Protein AF-A0A1J3G2B6-F1 (afdb_monomer_lite)

Organism: Noccaea caerulescens (NCBI:txid107243)

Secondary structure (DSSP, 8-state):
-EEE-S---TTS--S-EE---BTTB---EEEEEEEEEE---TTS-SS-TTEEEEEEETTEEEEEEE----S---SSS-EEEEEEEETTSHHHHT--TT-EEEEEE---SS---EEEEEE-

Structure (mmCIF, N/CA/C/O backbone):
data_AF-A0A1J3G2B6-F1
#
_entry.id   AF-A0A1J3G2B6-F1
#
loop_
_atom_site.group_PDB
_atom_site.id
_atom_site.type_symbol
_atom_site.label_atom_id
_atom_site.label_alt_id
_atom_site.label_comp_id
_atom_site.label_asym_id
_atom_site.label_entity_id
_atom_site.label_seq_id
_atom_site.pdbx_PDB_ins_code
_atom_site.Cartn_x
_atom_site.Cartn_y
_atom_site.Cartn_z
_atom_site.occupancy
_atom_site.B_iso_or_equiv
_atom_site.auth_seq_id
_atom_site.auth_comp_id
_atom_site.auth_asym_id
_atom_site.auth_atom_id
_atom_site.pdbx_PDB_model_num
ATOM 1 N N . LEU A 1 1 ? 11.143 -7.588 0.332 1.00 73.06 1 LEU A N 1
ATOM 2 C CA . LEU A 1 1 ? 11.566 -8.783 -0.441 1.00 73.06 1 LEU A CA 1
ATOM 3 C C . LEU A 1 1 ? 11.363 -8.461 -1.909 1.00 73.06 1 LEU A C 1
ATOM 5 O O . LEU A 1 1 ? 10.306 -7.922 -2.205 1.00 73.06 1 LEU A O 1
ATOM 9 N N . SER A 1 2 ? 12.325 -8.771 -2.781 1.00 71.69 2 SER A N 1
ATOM 10 C CA . SER A 1 2 ? 12.136 -8.675 -4.234 1.00 71.69 2 SER A CA 1
ATOM 11 C C . SER A 1 2 ? 12.189 -10.059 -4.875 1.00 71.69 2 SER A C 1
ATOM 13 O O . SER A 1 2 ? 13.026 -10.880 -4.491 1.00 71.69 2 SER A O 1
ATOM 15 N N . LEU A 1 3 ? 11.276 -10.315 -5.809 1.00 82.06 3 LEU A N 1
ATOM 16 C CA . LEU A 1 3 ? 11.136 -11.563 -6.547 1.00 82.06 3 LEU A CA 1
ATOM 17 C C . LEU A 1 3 ? 10.960 -11.254 -8.044 1.00 82.06 3 LEU A C 1
ATOM 19 O O . LEU A 1 3 ? 10.232 -10.320 -8.386 1.00 82.06 3 LEU A O 1
ATOM 23 N N . PRO A 1 4 ? 11.557 -12.046 -8.954 1.00 81.06 4 PRO A N 1
ATOM 24 C CA . PRO A 1 4 ? 11.207 -11.984 -10.368 1.00 81.06 4 PRO A CA 1
ATOM 25 C C . PRO A 1 4 ? 9.716 -12.280 -10.536 1.00 81.06 4 PRO A C 1
ATOM 27 O O . PRO A 1 4 ? 9.228 -13.306 -10.057 1.00 81.06 4 PRO A O 1
ATOM 30 N N . GLY A 1 5 ? 8.984 -11.390 -11.197 1.00 80.69 5 GLY A N 1
ATOM 31 C CA . GLY A 1 5 ? 7.547 -11.553 -11.339 1.00 80.69 5 GLY A CA 1
ATOM 32 C C . GLY A 1 5 ? 6.884 -10.296 -11.862 1.00 80.69 5 GLY A C 1
ATOM 33 O O . GLY A 1 5 ? 7.165 -9.191 -11.412 1.00 80.69 5 GLY A O 1
ATOM 34 N N . ASN A 1 6 ? 5.965 -10.488 -12.801 1.00 83.88 6 ASN A N 1
ATOM 35 C CA . ASN A 1 6 ? 5.231 -9.412 -13.451 1.00 83.88 6 ASN A CA 1
ATOM 36 C C . ASN A 1 6 ? 3.770 -9.340 -13.004 1.00 83.88 6 ASN A C 1
ATOM 38 O O . ASN A 1 6 ? 2.969 -8.731 -13.700 1.00 83.88 6 ASN A O 1
ATOM 42 N N . ARG A 1 7 ? 3.392 -10.012 -11.909 1.00 84.94 7 ARG A N 1
ATOM 43 C CA . ARG A 1 7 ? 2.010 -10.086 -11.417 1.00 84.94 7 ARG A CA 1
ATOM 44 C C . ARG A 1 7 ? 1.955 -9.992 -9.905 1.00 84.94 7 ARG A C 1
ATOM 46 O O . ARG A 1 7 ? 2.797 -10.554 -9.208 1.00 84.94 7 ARG A O 1
ATOM 53 N N . ILE A 1 8 ? 0.921 -9.317 -9.425 1.00 86.88 8 ILE A N 1
ATOM 54 C CA . ILE A 1 8 ? 0.544 -9.315 -8.017 1.00 86.88 8 ILE A CA 1
ATOM 55 C C . ILE A 1 8 ? -0.373 -10.515 -7.780 1.00 86.88 8 ILE A C 1
ATOM 57 O O . ILE A 1 8 ? -1.276 -10.738 -8.592 1.00 86.88 8 ILE A O 1
ATOM 61 N N . PRO A 1 9 ? -0.156 -11.306 -6.717 1.00 85.81 9 PRO A N 1
ATOM 62 C CA . PRO A 1 9 ? -1.035 -12.427 -6.426 1.00 85.81 9 PRO A CA 1
ATOM 63 C C . PRO A 1 9 ? -2.491 -11.980 -6.237 1.00 85.81 9 PRO A C 1
ATOM 65 O O . PRO A 1 9 ? -2.743 -10.961 -5.604 1.00 85.81 9 PRO A O 1
ATOM 68 N N . GLU A 1 10 ? -3.451 -12.767 -6.727 1.00 87.06 10 GLU A N 1
ATOM 69 C CA . GLU A 1 10 ? -4.886 -12.409 -6.726 1.00 87.06 10 GLU A CA 1
ATOM 70 C C . GLU A 1 10 ? -5.493 -12.227 -5.325 1.00 87.06 10 GLU A C 1
ATOM 72 O O . GLU A 1 10 ? -6.556 -11.637 -5.176 1.00 87.06 10 GLU A O 1
ATOM 77 N N . TRP A 1 11 ? -4.816 -12.719 -4.285 1.00 86.50 11 TRP A N 1
ATOM 78 C CA . TRP A 1 11 ? -5.219 -12.542 -2.890 1.00 86.50 11 TRP A CA 1
ATOM 79 C C . TRP A 1 11 ? -4.829 -11.175 -2.300 1.00 86.50 11 TRP A C 1
ATOM 81 O O . TRP A 1 11 ? -5.157 -10.905 -1.145 1.00 86.50 11 TRP A O 1
ATOM 91 N N . PHE A 1 12 ? -4.152 -10.316 -3.070 1.00 89.19 12 PHE A N 1
ATOM 92 C CA . PHE A 1 12 ? -3.985 -8.896 -2.758 1.00 89.19 12 PHE A CA 1
ATOM 93 C C . PHE A 1 12 ? -5.104 -8.066 -3.386 1.00 89.19 12 PHE A C 1
ATOM 95 O O . PHE A 1 12 ? -5.539 -8.312 -4.512 1.00 89.19 12 PHE A O 1
ATOM 102 N N . SER A 1 13 ? -5.530 -7.033 -2.667 1.00 88.69 13 SER A N 1
ATOM 103 C CA . SER A 1 13 ? -6.511 -6.076 -3.164 1.00 88.69 13 SER A CA 1
ATOM 104 C C . SER A 1 13 ? -5.844 -5.104 -4.131 1.00 88.69 13 SER A C 1
ATOM 106 O O . SER A 1 13 ? -5.137 -4.197 -3.714 1.00 88.69 13 SER A O 1
ATOM 108 N N . GLN A 1 14 ? -6.097 -5.249 -5.429 1.00 84.56 14 GLN A N 1
ATOM 109 C CA . GLN A 1 14 ? -5.531 -4.359 -6.445 1.00 84.56 14 GLN A CA 1
ATOM 110 C C . GLN A 1 14 ? -6.259 -3.003 -6.457 1.00 84.56 14 GLN A C 1
ATOM 112 O O . GLN A 1 14 ? -7.222 -2.813 -7.195 1.00 84.56 14 GLN A O 1
ATOM 117 N N . GLY A 1 15 ? -5.832 -2.059 -5.612 1.00 86.69 15 GLY A N 1
ATOM 118 C CA . GLY A 1 15 ? -6.434 -0.723 -5.534 1.00 86.69 15 GLY A CA 1
ATOM 119 C C . GLY A 1 15 ? -6.353 -0.074 -4.152 1.00 86.69 15 GLY A C 1
ATOM 120 O O . GLY A 1 15 ? -5.738 -0.627 -3.241 1.00 86.69 15 GLY A O 1
ATOM 121 N N . PRO A 1 16 ? -6.977 1.104 -3.978 1.00 90.44 16 PRO A N 1
ATOM 122 C CA . PRO A 1 16 ? -7.159 1.705 -2.666 1.00 90.44 16 PRO A CA 1
ATOM 123 C C . PRO A 1 16 ? -7.975 0.782 -1.755 1.00 90.44 16 PRO A C 1
ATOM 125 O O . PRO A 1 16 ? -9.023 0.271 -2.148 1.00 90.44 16 PRO A O 1
ATOM 128 N N . VAL A 1 17 ? -7.511 0.589 -0.522 1.00 92.69 17 VAL A N 1
ATOM 129 C CA . VAL A 1 17 ? -8.171 -0.263 0.473 1.00 92.69 17 VAL A CA 1
ATOM 130 C C . VAL A 1 17 ? -8.587 0.582 1.663 1.00 92.69 17 VAL A C 1
ATOM 132 O O . VAL A 1 17 ? -7.746 1.169 2.340 1.00 92.69 17 VAL A O 1
ATOM 135 N N . THR A 1 18 ? -9.883 0.623 1.957 1.00 93.69 18 THR A N 1
ATOM 136 C CA . THR A 1 18 ? -10.388 1.265 3.175 1.00 93.69 18 THR A CA 1
ATOM 137 C C . THR A 1 18 ? -10.300 0.299 4.346 1.00 93.69 18 THR A C 1
ATOM 139 O O . THR A 1 18 ? -10.860 -0.798 4.319 1.00 93.69 18 THR A O 1
ATOM 142 N N . TYR A 1 19 ? -9.590 0.706 5.393 1.00 92.75 19 TYR A N 1
ATOM 143 C CA . TYR A 1 19 ? -9.519 -0.049 6.630 1.00 92.75 19 TYR A CA 1
ATOM 144 C C . TYR A 1 19 ? -10.825 0.103 7.407 1.00 92.75 19 TYR A C 1
ATOM 146 O O . TYR A 1 19 ? -11.242 1.212 7.734 1.00 92.75 19 TYR A O 1
ATOM 154 N N . SER A 1 20 ? -11.443 -1.032 7.722 1.00 92.75 20 SER A N 1
ATOM 155 C CA . SER A 1 20 ? -12.566 -1.114 8.647 1.00 92.75 20 SER A CA 1
ATOM 156 C C . SER A 1 20 ? -12.100 -1.820 9.915 1.00 92.75 20 SER A C 1
ATOM 158 O O . SER A 1 20 ? -11.701 -2.989 9.877 1.00 92.75 20 SER A O 1
ATOM 160 N N . ALA A 1 21 ? -12.117 -1.100 11.032 1.00 91.12 21 ALA A N 1
ATOM 161 C CA . ALA A 1 21 ? -11.803 -1.652 12.335 1.00 91.12 21 ALA A CA 1
ATOM 162 C C . ALA A 1 21 ? -12.900 -2.636 12.743 1.00 91.12 21 ALA A C 1
ATOM 164 O O . ALA A 1 21 ? -14.091 -2.333 12.726 1.00 91.12 21 ALA A O 1
ATOM 165 N N . GLN A 1 22 ? -12.482 -3.836 13.125 1.00 90.50 22 GLN A N 1
ATOM 166 C CA . GLN A 1 22 ? -13.383 -4.911 13.511 1.00 90.50 22 GLN A CA 1
ATOM 167 C C . GLN A 1 22 ? -13.301 -5.115 15.032 1.00 90.50 22 GLN A C 1
ATOM 169 O O . GLN A 1 22 ? -12.192 -5.122 15.582 1.00 90.50 22 GLN A O 1
ATOM 174 N N . PRO A 1 23 ? -14.431 -5.318 15.736 1.00 89.81 23 PRO A N 1
ATOM 175 C CA . PRO A 1 23 ? -14.409 -5.640 17.158 1.00 89.81 23 PRO A CA 1
ATOM 176 C C . PRO A 1 23 ? -13.523 -6.863 17.422 1.00 89.81 23 PRO A C 1
ATOM 178 O O . PRO A 1 23 ? -13.620 -7.872 16.724 1.00 89.81 23 PRO A O 1
ATOM 181 N N . ASN A 1 24 ? -12.655 -6.780 18.433 1.00 89.06 24 ASN A N 1
ATOM 182 C CA . ASN A 1 24 ? -11.728 -7.852 18.825 1.00 89.06 24 ASN A CA 1
ATOM 183 C C . ASN A 1 24 ? -10.709 -8.273 17.744 1.00 89.06 24 ASN A C 1
ATOM 185 O O . ASN A 1 24 ? -10.129 -9.358 17.827 1.00 89.06 24 ASN A O 1
ATOM 189 N N . ARG A 1 25 ? -10.468 -7.438 16.726 1.00 89.06 25 ARG A N 1
ATOM 190 C CA . ARG A 1 25 ? -9.439 -7.668 15.704 1.00 89.06 25 ARG A CA 1
ATOM 191 C C . ARG A 1 25 ? -8.557 -6.439 15.565 1.00 89.06 25 ARG A C 1
ATOM 193 O O . ARG A 1 25 ? -8.849 -5.515 14.813 1.00 89.06 25 ARG A O 1
ATOM 200 N N . GLU A 1 26 ? -7.454 -6.463 16.295 1.00 89.38 26 GLU A N 1
ATOM 201 C CA . GLU A 1 26 ? -6.431 -5.430 16.199 1.00 89.38 26 GLU A CA 1
ATOM 202 C C . GLU A 1 26 ? -5.626 -5.561 14.902 1.00 89.38 26 GLU A C 1
ATOM 204 O O . GLU A 1 26 ? -5.264 -6.663 14.472 1.00 89.38 26 GLU A O 1
ATOM 209 N N . LEU A 1 27 ? -5.299 -4.420 14.298 1.00 91.12 27 LEU A N 1
ATOM 210 C CA . LEU A 1 27 ? -4.427 -4.354 13.133 1.00 91.12 27 LEU A CA 1
ATOM 211 C C . LEU A 1 27 ? -2.988 -4.706 13.532 1.00 91.12 27 LEU A C 1
ATOM 213 O O . LEU A 1 27 ? -2.291 -3.923 14.173 1.00 91.12 27 LEU A O 1
ATOM 217 N N . ARG A 1 28 ? -2.521 -5.890 13.126 1.00 91.75 28 ARG A N 1
ATOM 218 C CA . ARG A 1 28 ? -1.167 -6.376 13.463 1.00 91.75 28 ARG A CA 1
ATOM 219 C C . ARG A 1 28 ? -0.085 -5.981 12.464 1.00 91.75 28 ARG A C 1
ATOM 221 O O . ARG A 1 28 ? 1.105 -6.101 12.763 1.00 91.75 28 ARG A O 1
ATOM 228 N N . GLY A 1 29 ? -0.478 -5.536 11.281 1.00 92.81 29 GLY A N 1
ATOM 229 C CA . GLY A 1 29 ? 0.452 -5.184 10.226 1.00 92.81 29 GLY A CA 1
ATOM 230 C C . GLY A 1 29 ? -0.241 -4.925 8.902 1.00 92.81 29 GLY A C 1
ATOM 231 O O . GLY A 1 29 ? -1.428 -5.195 8.741 1.00 92.81 29 GLY A O 1
ATOM 232 N N . VAL A 1 30 ? 0.544 -4.422 7.959 1.00 92.12 30 VAL A N 1
ATOM 233 C CA . VAL A 1 30 ? 0.146 -4.164 6.577 1.00 92.12 30 VAL A CA 1
ATOM 234 C C . VAL A 1 30 ? 1.162 -4.838 5.663 1.00 92.12 30 VAL A C 1
ATOM 236 O O . VAL A 1 30 ? 2.369 -4.786 5.916 1.00 92.12 30 VAL A O 1
ATOM 239 N N . ILE A 1 31 ? 0.675 -5.486 4.610 1.00 92.25 31 ILE A N 1
ATOM 240 C CA . ILE A 1 31 ? 1.504 -6.069 3.556 1.00 92.25 31 ILE A CA 1
ATOM 241 C C . ILE A 1 31 ? 1.141 -5.350 2.267 1.00 92.25 31 ILE A C 1
ATOM 243 O O . ILE A 1 31 ? -0.037 -5.255 1.948 1.00 92.25 31 ILE A O 1
ATOM 247 N N . LEU A 1 32 ? 2.147 -4.845 1.564 1.00 90.75 32 LEU A N 1
ATOM 248 C CA . LEU A 1 32 ? 1.993 -4.172 0.279 1.00 90.75 32 LEU A CA 1
ATOM 249 C C . LEU A 1 32 ? 2.779 -4.936 -0.776 1.00 90.75 32 LEU A C 1
ATOM 251 O O . LEU A 1 32 ? 3.914 -5.353 -0.510 1.00 90.75 32 LEU A O 1
ATOM 255 N N . ALA A 1 33 ? 2.190 -5.094 -1.954 1.00 89.44 33 ALA A N 1
ATOM 256 C CA . ALA A 1 33 ? 2.806 -5.719 -3.109 1.00 89.44 33 ALA A CA 1
ATOM 257 C C . ALA A 1 33 ? 2.836 -4.732 -4.284 1.00 89.44 33 ALA A C 1
ATOM 259 O O . ALA A 1 33 ? 1.830 -4.128 -4.648 1.00 89.44 33 ALA A O 1
ATOM 260 N N . VAL A 1 34 ? 4.002 -4.560 -4.902 1.00 86.44 34 VAL A N 1
ATOM 261 C CA . VAL A 1 34 ? 4.167 -3.668 -6.059 1.00 86.44 34 VAL A CA 1
ATOM 262 C C . VAL A 1 34 ? 4.998 -4.345 -7.131 1.00 86.44 34 VAL A C 1
ATOM 264 O O . VAL A 1 34 ? 5.973 -5.021 -6.813 1.00 86.44 34 VAL A O 1
ATOM 267 N N . VAL A 1 35 ? 4.621 -4.164 -8.396 1.00 84.50 35 VAL A N 1
ATOM 268 C CA . VAL A 1 35 ? 5.426 -4.616 -9.536 1.00 84.50 35 VAL A CA 1
ATOM 269 C C . VAL A 1 35 ? 6.054 -3.402 -10.204 1.00 84.50 35 VAL A C 1
ATOM 271 O O . VAL A 1 35 ? 5.338 -2.521 -10.688 1.00 84.50 35 VAL A O 1
ATOM 274 N N . VAL A 1 36 ? 7.384 -3.361 -10.228 1.00 78.19 36 VAL A N 1
ATOM 275 C CA . VAL A 1 36 ? 8.165 -2.269 -10.824 1.00 78.19 36 VAL A CA 1
ATOM 276 C C . VAL A 1 36 ? 9.187 -2.817 -11.813 1.00 78.19 36 VAL A C 1
ATOM 278 O O . VAL A 1 36 ? 9.725 -3.907 -11.622 1.00 78.19 36 VAL A O 1
ATOM 281 N N . ALA A 1 37 ? 9.467 -2.044 -12.858 1.00 74.62 37 ALA A N 1
ATOM 282 C CA . ALA A 1 37 ? 10.623 -2.234 -13.727 1.00 74.62 37 ALA A CA 1
ATOM 283 C C . ALA A 1 37 ? 11.582 -1.053 -13.533 1.00 74.62 37 ALA A C 1
ATOM 285 O O . ALA A 1 37 ? 11.146 0.101 -13.497 1.00 74.62 37 ALA A O 1
ATOM 286 N N . LEU A 1 38 ? 12.876 -1.344 -13.377 1.00 68.56 38 LEU A N 1
ATOM 287 C CA . LEU A 1 38 ? 13.926 -0.336 -13.227 1.00 68.56 38 LEU A CA 1
ATOM 288 C C . LEU A 1 38 ? 14.787 -0.309 -14.487 1.00 68.56 38 LEU A C 1
ATOM 290 O O . LEU A 1 38 ? 15.551 -1.243 -14.733 1.00 68.56 38 LEU A O 1
ATOM 294 N N . HIS A 1 39 ? 14.707 0.766 -15.264 1.00 61.97 39 HIS A N 1
ATOM 295 C CA . HIS A 1 39 ? 15.668 1.015 -16.330 1.00 61.97 39 HIS A CA 1
ATOM 296 C C . HIS A 1 39 ? 16.893 1.706 -15.710 1.00 61.97 39 HIS A C 1
ATOM 298 O O . HIS A 1 39 ? 16.789 2.774 -15.108 1.00 61.97 39 HIS A O 1
ATOM 304 N N . HIS A 1 40 ? 18.043 1.028 -15.738 1.00 56.84 40 HIS A N 1
ATOM 305 C CA . HIS A 1 40 ? 19.284 1.556 -15.172 1.00 56.84 40 HIS A CA 1
ATOM 306 C C . HIS A 1 40 ? 19.852 2.657 -16.074 1.00 56.84 40 HIS A C 1
ATOM 308 O O . HIS A 1 40 ? 20.240 2.371 -17.202 1.00 56.84 40 HIS A O 1
ATOM 314 N N . ASP A 1 41 ? 20.011 3.854 -15.513 1.00 52.06 41 ASP A N 1
ATOM 315 C CA . ASP A 1 41 ? 21.210 4.665 -15.728 1.00 52.06 41 ASP A CA 1
ATOM 316 C C . ASP A 1 41 ? 22.048 4.546 -14.448 1.00 52.06 41 ASP A C 1
ATOM 318 O O . ASP A 1 41 ? 21.528 4.706 -13.340 1.00 52.06 41 ASP A O 1
ATOM 322 N N . GLU A 1 42 ? 23.333 4.216 -14.582 1.00 48.12 42 GLU A N 1
ATOM 323 C CA . GLU A 1 42 ? 24.256 3.740 -13.530 1.00 48.12 42 GLU A CA 1
ATOM 324 C C . GLU A 1 42 ? 24.491 4.699 -12.334 1.00 48.12 42 GLU A C 1
ATOM 326 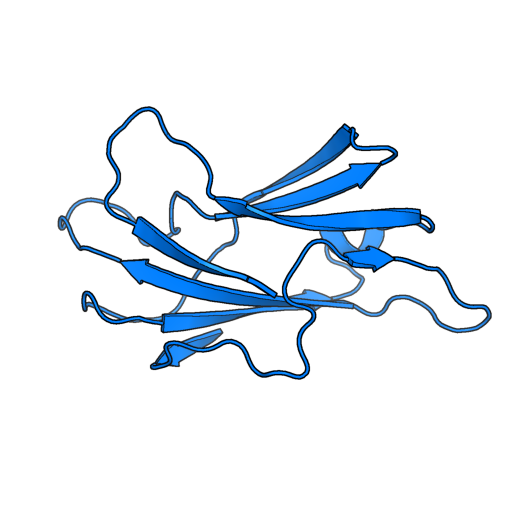O O . GLU A 1 42 ? 25.314 4.427 -11.461 1.00 48.12 42 GLU A O 1
ATOM 331 N N . GLN A 1 43 ? 23.770 5.819 -12.258 1.00 49.09 43 GLN A N 1
ATOM 332 C CA . GLN A 1 43 ? 23.957 6.892 -11.278 1.00 49.09 43 GLN A CA 1
ATOM 333 C C . GLN A 1 43 ? 22.838 7.046 -10.245 1.00 49.09 43 GLN A C 1
ATOM 335 O O . GLN A 1 43 ? 22.985 7.852 -9.324 1.00 49.09 43 GLN A O 1
ATOM 340 N N . LEU A 1 44 ? 21.741 6.292 -10.345 1.00 49.50 44 LEU A N 1
ATOM 341 C CA . LEU A 1 44 ? 20.597 6.461 -9.449 1.00 49.50 44 LEU A CA 1
ATOM 342 C C . LEU A 1 44 ? 20.475 5.332 -8.421 1.00 49.50 44 LEU A C 1
ATOM 344 O O . LEU A 1 44 ? 20.279 4.163 -8.736 1.00 49.50 44 LEU A O 1
ATOM 348 N N . VAL A 1 45 ? 20.629 5.736 -7.159 1.00 49.50 45 VAL A N 1
ATOM 349 C CA . VAL A 1 45 ? 20.576 4.919 -5.941 1.00 49.50 45 VAL A CA 1
ATOM 350 C C . VAL A 1 45 ? 19.275 4.090 -5.901 1.00 49.50 45 VAL A C 1
ATOM 352 O O . VAL A 1 45 ? 18.214 4.629 -6.211 1.00 49.50 45 VAL A O 1
ATOM 355 N N . PRO A 1 46 ? 19.316 2.806 -5.484 1.00 49.09 46 PRO A N 1
ATOM 356 C CA . PRO A 1 46 ? 18.200 1.853 -5.574 1.00 49.09 46 PRO A CA 1
ATOM 357 C C . PRO A 1 46 ? 17.097 2.055 -4.523 1.00 49.09 46 PRO A C 1
ATOM 359 O O . PRO A 1 46 ? 16.288 1.158 -4.296 1.00 49.09 46 PRO A O 1
ATOM 362 N N . ASP A 1 47 ? 17.039 3.219 -3.878 1.00 49.66 47 ASP A N 1
ATOM 363 C CA . ASP A 1 47 ? 15.811 3.646 -3.218 1.00 49.66 47 ASP A CA 1
ATOM 364 C C . ASP A 1 47 ? 14.885 4.094 -4.329 1.00 49.66 47 ASP A C 1
ATOM 366 O O . ASP A 1 47 ? 14.983 5.231 -4.759 1.00 49.66 47 ASP A O 1
ATOM 370 N N . VAL A 1 48 ? 14.080 3.179 -4.873 1.00 54.72 48 VAL A N 1
ATOM 371 C CA . VAL A 1 48 ? 13.249 3.412 -6.062 1.00 54.72 48 VAL A CA 1
ATOM 372 C C . VAL A 1 48 ? 12.441 4.701 -5.903 1.00 54.72 48 VAL A C 1
ATOM 374 O O . VAL A 1 48 ? 11.383 4.762 -5.270 1.00 54.72 48 VAL A O 1
ATOM 377 N N . VAL A 1 49 ? 13.014 5.749 -6.485 1.00 56.12 49 VAL A N 1
ATOM 378 C CA . VAL A 1 49 ? 12.583 7.134 -6.437 1.00 56.12 49 VAL A CA 1
ATOM 379 C C . VAL A 1 49 ? 11.346 7.176 -7.330 1.00 56.12 49 VAL A C 1
ATOM 381 O O . VAL A 1 49 ? 11.444 7.375 -8.532 1.00 56.12 49 VAL A O 1
ATOM 384 N N . GLY A 1 50 ? 10.169 6.846 -6.793 1.00 68.69 50 GLY A N 1
ATOM 385 C CA . GLY A 1 50 ? 8.989 6.738 -7.655 1.00 68.69 50 GLY A CA 1
ATOM 386 C C . GLY A 1 50 ? 7.749 6.060 -7.096 1.00 68.69 50 GLY A C 1
ATOM 387 O O . GLY A 1 50 ? 6.687 6.246 -7.679 1.00 68.69 50 GLY A O 1
ATOM 388 N N . VAL A 1 51 ? 7.816 5.301 -5.998 1.00 79.50 51 VAL A N 1
ATOM 389 C CA . VAL A 1 51 ? 6.620 4.635 -5.444 1.00 79.50 51 VAL A CA 1
ATOM 390 C C . VAL A 1 51 ? 6.378 5.074 -4.008 1.00 79.50 51 VAL A C 1
ATOM 392 O O . VAL A 1 51 ? 7.259 4.981 -3.152 1.00 79.50 51 VAL A O 1
ATOM 395 N N . LYS A 1 52 ? 5.166 5.556 -3.736 1.00 87.06 52 LYS A N 1
ATOM 396 C CA . LYS A 1 52 ? 4.736 6.034 -2.422 1.00 87.06 52 LYS A CA 1
ATOM 397 C C . LYS A 1 52 ? 3.530 5.260 -1.927 1.00 87.06 52 LYS A C 1
ATOM 399 O O . LYS A 1 52 ? 2.689 4.827 -2.706 1.00 87.06 52 LYS A O 1
ATOM 404 N N . VAL A 1 53 ? 3.424 5.162 -0.612 1.00 88.88 53 VAL A N 1
ATOM 405 C CA . VAL A 1 53 ? 2.204 4.771 0.086 1.00 88.88 53 VAL A CA 1
ATOM 406 C C . VAL A 1 53 ? 1.566 6.014 0.660 1.00 88.88 53 VAL A C 1
ATOM 408 O O . VAL A 1 53 ? 2.243 6.842 1.282 1.00 88.88 53 VAL A O 1
ATOM 411 N N . GLN A 1 54 ? 0.259 6.119 0.468 1.00 91.12 54 GLN A N 1
ATOM 412 C CA . GLN A 1 54 ? -0.556 7.162 1.054 1.00 91.12 54 GLN A CA 1
ATOM 413 C C . GLN A 1 54 ? -1.582 6.562 1.998 1.00 91.12 54 GLN A C 1
ATOM 415 O O . GLN A 1 54 ? -2.174 5.524 1.704 1.00 91.12 54 GLN A O 1
ATOM 420 N N . ILE A 1 55 ? -1.809 7.255 3.109 1.00 92.06 55 ILE A N 1
ATOM 421 C CA . ILE A 1 55 ? -2.992 7.047 3.941 1.00 92.06 55 ILE A CA 1
ATOM 422 C C . ILE A 1 55 ? -3.862 8.283 3.794 1.00 92.06 55 ILE A C 1
ATOM 424 O O . ILE A 1 55 ? -3.414 9.397 4.075 1.00 92.06 55 ILE A O 1
ATOM 428 N N . LEU A 1 56 ? -5.093 8.072 3.351 1.00 92.19 56 LEU A N 1
ATOM 429 C CA . LEU A 1 56 ? -6.095 9.094 3.123 1.00 92.19 56 LEU A CA 1
ATOM 430 C C . LEU A 1 56 ? -7.120 9.088 4.258 1.00 92.19 56 LEU A C 1
ATOM 432 O O . LEU A 1 56 ? -7.642 8.039 4.640 1.00 92.19 56 LEU A O 1
ATOM 436 N N . LYS A 1 57 ? -7.446 10.279 4.753 1.00 93.06 57 LYS A N 1
ATOM 437 C CA . LYS A 1 57 ? -8.589 10.544 5.625 1.00 93.06 57 LYS A CA 1
ATOM 438 C C . LYS A 1 57 ? -9.547 11.451 4.863 1.00 93.06 57 LYS A C 1
ATOM 440 O O . LYS A 1 57 ? -9.206 12.612 4.665 1.00 93.06 57 LYS A O 1
ATOM 445 N N . LEU A 1 58 ? -10.731 10.957 4.487 1.00 88.62 58 LEU A N 1
ATOM 446 C CA . LEU A 1 58 ? -11.689 11.721 3.664 1.00 88.62 58 LEU A CA 1
ATOM 447 C C . LEU A 1 58 ? -10.994 12.329 2.428 1.00 88.62 58 LEU A C 1
ATOM 449 O O . LEU A 1 58 ? -11.029 13.538 2.221 1.00 88.62 58 LEU A O 1
ATOM 453 N N . ASP A 1 59 ? -10.245 11.492 1.703 1.00 85.75 59 ASP A N 1
ATOM 454 C CA . ASP A 1 59 ? -9.433 11.853 0.527 1.00 85.75 59 ASP A CA 1
ATOM 455 C C . ASP A 1 59 ? -8.245 12.802 0.776 1.00 85.75 59 ASP A C 1
ATOM 457 O O . ASP A 1 59 ? -7.456 13.073 -0.129 1.00 85.75 59 ASP A O 1
ATOM 461 N N . LEU A 1 60 ? -8.026 13.247 2.017 1.00 88.69 60 LEU A N 1
ATOM 462 C CA . LEU A 1 60 ? -6.852 14.027 2.393 1.00 88.69 60 LEU A CA 1
ATOM 463 C C . LEU A 1 60 ? -5.685 13.106 2.770 1.00 88.69 60 LEU A C 1
ATOM 465 O O . LEU A 1 60 ? -5.771 12.353 3.744 1.00 88.69 60 LEU A O 1
ATOM 469 N N . ALA A 1 61 ? -4.567 13.197 2.050 1.00 88.62 61 ALA A N 1
ATOM 470 C CA . ALA A 1 61 ? -3.362 12.436 2.373 1.00 88.62 61 ALA A CA 1
ATOM 471 C C . ALA A 1 61 ? -2.714 12.929 3.678 1.00 88.62 61 ALA A C 1
ATOM 473 O O . ALA A 1 61 ? -2.155 14.023 3.733 1.00 88.62 61 ALA A O 1
ATOM 474 N N . ILE A 1 62 ? -2.766 12.101 4.724 1.00 89.81 62 ILE A N 1
ATOM 475 C CA . ILE A 1 62 ? -2.179 12.385 6.046 1.00 89.81 62 ILE A CA 1
ATOM 476 C C . ILE A 1 62 ? -0.807 11.735 6.238 1.00 89.81 62 ILE A C 1
ATOM 478 O O . ILE A 1 62 ? -0.008 12.189 7.053 1.00 89.81 62 ILE A O 1
ATOM 482 N N . VAL A 1 63 ? -0.534 10.667 5.490 1.00 86.12 63 VAL A N 1
ATOM 483 C CA . VAL A 1 63 ? 0.763 9.993 5.446 1.00 86.12 63 VAL A CA 1
ATOM 484 C C . VAL A 1 63 ? 1.156 9.875 3.989 1.00 86.12 63 VAL A C 1
ATOM 486 O O . VAL A 1 63 ? 0.340 9.481 3.161 1.00 86.12 63 VAL A O 1
ATOM 489 N N . ASN A 1 64 ? 2.403 10.225 3.698 1.00 87.19 64 ASN A N 1
ATOM 490 C CA . ASN A 1 64 ? 3.027 10.104 2.391 1.00 87.19 64 ASN A CA 1
ATOM 491 C C . ASN A 1 64 ? 4.432 9.554 2.600 1.00 87.19 64 ASN A C 1
ATOM 493 O O . ASN A 1 64 ? 5.342 10.303 2.954 1.00 87.19 64 ASN A O 1
ATOM 497 N N . GLN A 1 65 ? 4.604 8.250 2.414 1.00 85.19 65 GLN A N 1
ATOM 498 C CA . GLN A 1 65 ? 5.877 7.583 2.659 1.00 85.19 65 GLN A CA 1
ATOM 499 C C . GLN A 1 65 ? 6.378 6.909 1.388 1.00 85.19 65 GLN A C 1
ATOM 501 O O . GLN A 1 65 ? 5.650 6.151 0.754 1.00 85.19 65 GLN A O 1
ATOM 506 N N . THR A 1 66 ? 7.631 7.167 1.019 1.00 83.62 66 THR A N 1
ATOM 507 C CA . THR A 1 66 ? 8.294 6.456 -0.080 1.00 83.62 66 THR A CA 1
ATOM 508 C C . THR A 1 66 ? 8.534 5.002 0.318 1.00 83.62 66 THR A C 1
ATOM 510 O O . THR A 1 66 ? 8.991 4.722 1.430 1.00 83.62 66 THR A O 1
ATOM 513 N N . LEU A 1 67 ? 8.209 4.070 -0.577 1.00 80.69 67 LEU A N 1
ATOM 514 C CA . LEU A 1 67 ? 8.501 2.659 -0.369 1.00 80.69 67 LEU A CA 1
ATOM 515 C C . LEU A 1 67 ? 10.001 2.418 -0.507 1.00 80.69 67 LEU A C 1
ATOM 517 O O . LEU A 1 67 ? 10.589 2.682 -1.550 1.00 80.69 67 LEU A O 1
ATOM 521 N N . HIS A 1 68 ? 10.603 1.852 0.533 1.00 75.50 68 HIS A N 1
ATOM 522 C CA . HIS A 1 68 ? 11.983 1.385 0.484 1.00 75.50 68 HIS A CA 1
ATOM 523 C C . HIS A 1 68 ? 12.033 0.033 -0.247 1.00 75.50 68 HIS A C 1
ATOM 525 O O . HIS A 1 68 ? 11.893 -1.036 0.360 1.00 75.50 68 HIS A O 1
ATOM 531 N N . LEU A 1 69 ? 12.159 0.084 -1.573 1.00 74.94 69 LEU A N 1
ATOM 532 C CA . LEU A 1 69 ? 12.203 -1.092 -2.441 1.00 74.94 69 LEU A CA 1
ATOM 533 C C . LEU A 1 69 ? 13.631 -1.651 -2.513 1.00 74.94 69 LEU A C 1
ATOM 535 O O . LEU A 1 69 ? 14.343 -1.450 -3.487 1.00 74.94 69 LEU A O 1
ATOM 539 N N . SER A 1 70 ? 14.050 -2.385 -1.480 1.00 65.75 70 SER A N 1
ATOM 540 C CA . SER A 1 70 ? 15.353 -3.059 -1.462 1.00 65.75 70 SER A CA 1
ATOM 541 C C . SER A 1 70 ? 15.284 -4.518 -1.935 1.00 65.75 70 SER A C 1
ATOM 543 O O . SER A 1 70 ? 14.322 -5.251 -1.669 1.00 65.75 70 SER A O 1
ATOM 545 N N . GLY A 1 71 ? 16.339 -4.954 -2.626 1.00 60.12 71 GLY A N 1
ATOM 546 C CA . GLY A 1 71 ? 16.470 -6.290 -3.221 1.00 60.12 71 GLY A CA 1
ATOM 547 C C . GLY A 1 71 ? 16.903 -6.197 -4.687 1.00 60.12 71 GLY A C 1
ATOM 548 O O . GLY A 1 71 ? 16.599 -5.219 -5.354 1.00 60.12 71 GLY A O 1
ATOM 549 N N . VAL A 1 72 ? 17.666 -7.171 -5.185 1.00 51.53 72 VAL A N 1
ATOM 550 C CA . VAL A 1 72 ? 18.340 -7.065 -6.495 1.00 51.53 72 VAL A CA 1
ATOM 551 C C . VAL A 1 72 ? 17.387 -7.366 -7.667 1.00 51.53 72 VAL A C 1
ATOM 553 O O . VAL A 1 72 ? 16.824 -8.462 -7.732 1.00 51.53 72 VAL A O 1
ATOM 556 N N . PRO A 1 73 ? 17.337 -6.457 -8.659 1.00 53.84 73 PRO A N 1
ATOM 557 C CA . PRO A 1 73 ? 17.732 -6.751 -10.033 1.00 53.84 73 PRO A CA 1
ATOM 558 C C . PRO A 1 73 ? 18.729 -5.709 -10.536 1.00 53.84 73 PRO A C 1
ATOM 560 O O . PRO A 1 73 ? 18.542 -4.503 -10.413 1.00 53.84 73 PRO A O 1
ATOM 563 N N . ARG A 1 74 ? 19.757 -6.173 -11.232 1.00 56.62 74 ARG A N 1
ATOM 564 C CA . ARG A 1 74 ? 20.586 -5.321 -12.095 1.00 56.62 74 ARG A CA 1
ATOM 565 C C . ARG A 1 74 ? 20.064 -5.358 -13.536 1.00 56.62 74 ARG A C 1
ATOM 567 O O . ARG A 1 74 ? 20.848 -5.433 -14.474 1.00 56.62 74 ARG A O 1
ATOM 574 N N . THR A 1 75 ? 18.747 -5.474 -13.705 1.00 60.53 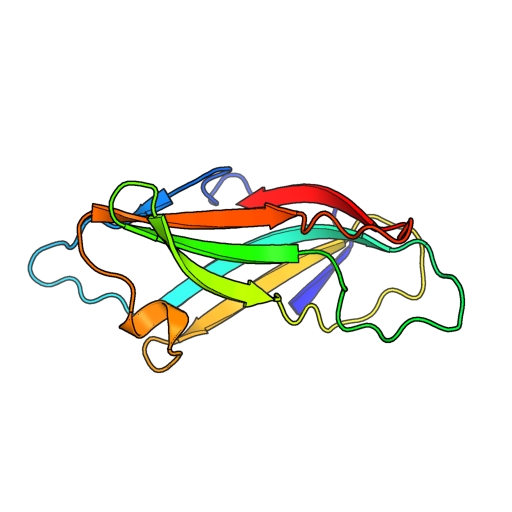75 THR A N 1
ATOM 575 C CA . THR A 1 75 ? 18.104 -5.780 -14.988 1.00 60.53 75 THR A CA 1
ATOM 576 C C . THR A 1 75 ? 16.798 -5.009 -15.139 1.00 60.53 75 THR A C 1
ATOM 578 O O . THR A 1 75 ? 16.108 -4.747 -14.158 1.00 60.53 75 THR A O 1
ATOM 581 N N . SER A 1 76 ? 16.435 -4.698 -16.382 1.00 65.31 76 SER A N 1
ATOM 582 C CA . SER A 1 76 ? 15.203 -3.993 -16.764 1.00 65.31 76 SER A CA 1
ATOM 583 C C . SER A 1 76 ? 13.944 -4.872 -16.731 1.00 65.31 76 SER A C 1
ATOM 585 O O . SER A 1 76 ? 12.988 -4.611 -17.455 1.00 65.31 76 SER A O 1
ATOM 587 N N . ASN A 1 77 ? 13.956 -5.960 -15.959 1.00 71.25 77 ASN A N 1
ATOM 588 C CA . ASN A 1 77 ? 12.849 -6.912 -15.914 1.00 71.25 77 ASN A CA 1
ATOM 589 C C . ASN A 1 77 ? 11.853 -6.537 -14.816 1.00 71.25 77 ASN A C 1
ATOM 591 O O . ASN A 1 77 ? 12.240 -6.011 -13.773 1.00 71.25 77 ASN A O 1
ATOM 595 N N . ASP A 1 78 ? 10.588 -6.895 -15.032 1.00 78.44 78 ASP A N 1
ATOM 596 C CA . ASP A 1 78 ? 9.528 -6.724 -14.040 1.00 78.44 78 ASP A CA 1
ATOM 597 C C . ASP A 1 78 ? 9.848 -7.489 -12.751 1.00 78.44 78 ASP A C 1
ATOM 599 O O . ASP A 1 78 ? 10.162 -8.689 -12.762 1.00 78.44 78 ASP A O 1
ATOM 603 N N . GLN A 1 79 ? 9.730 -6.784 -11.631 1.00 79.56 79 GLN A N 1
ATOM 604 C CA . GLN A 1 79 ? 9.953 -7.334 -10.308 1.00 79.56 79 GLN A CA 1
ATOM 605 C C . GLN A 1 79 ? 8.809 -7.061 -9.356 1.00 79.56 79 GLN A C 1
ATOM 607 O O . GLN A 1 79 ? 8.365 -5.925 -9.200 1.00 79.56 79 GLN A O 1
ATOM 612 N N . LEU A 1 80 ? 8.412 -8.112 -8.644 1.00 84.69 80 LEU A N 1
ATOM 613 C CA . LEU A 1 80 ? 7.465 -8.058 -7.549 1.00 84.69 80 LEU A CA 1
ATOM 614 C C . LEU A 1 80 ? 8.206 -7.764 -6.242 1.00 84.69 80 LEU A C 1
ATOM 616 O O . LEU A 1 80 ? 8.963 -8.595 -5.734 1.00 84.69 80 LEU A O 1
ATOM 620 N N . HIS A 1 81 ? 7.918 -6.612 -5.650 1.00 84.81 81 HIS A N 1
ATOM 621 C CA . HIS A 1 81 ? 8.360 -6.254 -4.313 1.00 84.81 81 HIS A CA 1
ATOM 622 C C . HIS A 1 81 ? 7.228 -6.435 -3.310 1.00 84.81 81 HIS A C 1
ATOM 624 O O . HIS A 1 81 ? 6.131 -5.913 -3.488 1.00 84.81 81 HIS A O 1
ATOM 630 N N . ILE A 1 82 ? 7.524 -7.143 -2.221 1.00 87.12 82 ILE A N 1
ATOM 631 C CA . ILE A 1 82 ? 6.621 -7.313 -1.082 1.00 87.12 82 ILE A CA 1
ATOM 632 C C . ILE A 1 82 ? 7.238 -6.623 0.135 1.00 87.12 82 ILE A C 1
ATOM 634 O O . ILE A 1 82 ? 8.322 -7.009 0.602 1.00 87.12 82 ILE A O 1
ATOM 638 N N . CYS A 1 83 ? 6.529 -5.624 0.660 1.00 86.62 83 CYS A N 1
ATOM 639 C CA . CYS A 1 83 ? 6.891 -4.863 1.851 1.00 86.62 83 CYS A CA 1
ATOM 640 C C . CYS A 1 83 ? 5.940 -5.210 2.998 1.00 86.62 83 CYS A C 1
ATOM 642 O O . CYS A 1 83 ? 4.722 -5.131 2.860 1.00 86.62 83 CYS A O 1
ATOM 644 N N . ARG A 1 84 ? 6.501 -5.605 4.144 1.00 90.06 84 ARG A N 1
ATOM 645 C CA . ARG A 1 84 ? 5.741 -5.961 5.347 1.00 90.06 84 ARG A CA 1
ATOM 646 C C . ARG A 1 84 ? 6.025 -4.954 6.445 1.00 90.06 84 ARG A C 1
ATOM 648 O O . ARG A 1 84 ? 7.175 -4.776 6.833 1.00 90.06 84 ARG A O 1
ATOM 655 N N . TYR A 1 85 ? 4.967 -4.368 6.980 1.00 90.62 85 TYR A N 1
ATOM 656 C CA . TYR A 1 85 ? 5.020 -3.407 8.069 1.00 90.62 85 TYR A CA 1
ATOM 657 C C . TYR A 1 85 ? 4.323 -3.999 9.288 1.00 90.62 85 TYR A C 1
ATOM 659 O O . TYR A 1 85 ? 3.174 -4.430 9.203 1.00 90.62 85 TYR A O 1
ATOM 667 N N . SER A 1 86 ? 5.028 -4.061 10.415 1.00 91.88 86 SER A N 1
ATOM 668 C CA . SER A 1 86 ? 4.454 -4.510 11.685 1.00 91.88 86 SER A CA 1
ATOM 669 C C . SER A 1 86 ? 3.604 -3.408 12.320 1.00 91.88 86 SER A C 1
ATOM 671 O O . SER A 1 86 ? 3.719 -2.239 11.955 1.00 91.88 86 SER A O 1
ATOM 673 N N . HIS A 1 87 ? 2.788 -3.758 13.314 1.00 90.56 87 HIS A N 1
ATOM 674 C CA . HIS A 1 87 ? 1.966 -2.796 14.058 1.00 90.56 87 HIS A CA 1
ATOM 675 C C . HIS A 1 87 ? 2.755 -1.658 14.724 1.00 90.56 87 HIS A C 1
ATOM 677 O O . HIS A 1 87 ? 2.189 -0.608 15.009 1.00 90.56 87 HIS A O 1
ATOM 683 N N . HIS A 1 88 ? 4.054 -1.846 14.974 1.00 88.19 88 HIS A N 1
ATOM 684 C CA . HIS A 1 88 ? 4.926 -0.807 15.522 1.00 88.19 88 HIS A CA 1
ATOM 685 C C . HIS A 1 88 ? 5.349 0.234 14.483 1.00 88.19 88 HIS A C 1
ATOM 687 O O . HIS A 1 88 ? 5.867 1.288 14.845 1.00 88.19 88 HIS A O 1
ATOM 693 N N . HIS A 1 89 ? 5.177 -0.057 13.194 1.00 89.69 89 HIS A N 1
ATOM 694 C CA . HIS A 1 89 ? 5.556 0.874 12.150 1.00 89.69 89 HIS A CA 1
ATOM 695 C C . HIS A 1 89 ? 4.565 2.052 12.115 1.00 89.69 89 HIS A C 1
ATOM 697 O O . HIS A 1 89 ? 3.353 1.806 12.107 1.00 89.69 89 HIS A O 1
ATOM 703 N N . PRO A 1 90 ? 5.035 3.315 12.021 1.00 85.12 90 PRO A N 1
ATOM 704 C CA . PRO A 1 90 ? 4.174 4.498 12.063 1.00 85.12 90 PRO A CA 1
ATOM 705 C C . PRO A 1 90 ? 2.981 4.416 11.105 1.00 85.12 90 PRO A C 1
ATOM 707 O O . PRO A 1 90 ? 1.845 4.632 11.515 1.00 85.12 90 PRO A O 1
ATOM 710 N N . MET A 1 91 ? 3.219 3.967 9.868 1.00 86.50 91 MET A N 1
ATOM 711 C CA . MET A 1 91 ? 2.180 3.762 8.851 1.00 86.50 91 MET A CA 1
ATOM 712 C C . MET A 1 91 ? 1.037 2.838 9.308 1.00 86.50 91 MET A C 1
ATOM 714 O O . MET A 1 91 ? -0.115 3.081 8.973 1.00 86.50 91 MET A O 1
ATOM 718 N N . VAL A 1 92 ? 1.329 1.795 10.091 1.00 90.00 92 VAL A N 1
ATOM 719 C CA . VAL A 1 92 ? 0.301 0.873 10.598 1.00 90.00 92 VAL A CA 1
ATOM 720 C C . VAL A 1 92 ? -0.407 1.481 11.805 1.00 90.00 92 VAL A C 1
ATOM 722 O O . VAL A 1 92 ? -1.631 1.478 11.863 1.00 90.00 92 VAL A O 1
ATOM 725 N N . SER A 1 93 ? 0.347 2.075 12.734 1.00 88.94 93 SER A N 1
ATOM 726 C CA . SER A 1 93 ? -0.213 2.702 13.941 1.00 88.94 93 SER A CA 1
ATOM 727 C C . SER A 1 93 ? -1.104 3.924 13.661 1.00 88.94 93 SER A C 1
ATOM 729 O O . SER A 1 93 ? -1.962 4.269 14.470 1.00 88.94 93 SER A O 1
ATOM 731 N N . MET A 1 94 ? -0.911 4.587 12.516 1.00 88.12 94 MET A N 1
ATOM 732 C CA . MET A 1 94 ? -1.687 5.759 12.099 1.00 88.12 94 MET A CA 1
ATOM 733 C C . MET A 1 94 ? -2.967 5.399 11.336 1.00 88.12 94 MET A C 1
ATOM 735 O O . MET A 1 94 ? -3.815 6.274 11.142 1.00 88.12 94 MET A O 1
ATOM 739 N N . LEU A 1 95 ? -3.116 4.144 10.900 1.00 90.81 95 LEU A N 1
ATOM 740 C CA . LEU A 1 95 ? -4.288 3.686 10.166 1.00 90.81 95 LEU A CA 1
ATOM 741 C C . LEU A 1 95 ? -5.473 3.544 11.130 1.00 90.81 95 LEU A C 1
ATOM 743 O O . LEU A 1 95 ? -5.426 2.781 12.094 1.00 90.81 95 LEU A O 1
ATOM 747 N N . LYS A 1 96 ? -6.537 4.307 10.878 1.00 91.69 96 LYS A N 1
ATOM 748 C CA . LYS A 1 96 ? -7.759 4.314 11.688 1.00 91.69 96 LYS A CA 1
ATOM 749 C C . LYS A 1 96 ? -8.945 3.853 10.864 1.00 91.69 96 LYS A C 1
ATOM 751 O O . LYS A 1 96 ? -8.881 3.835 9.638 1.00 91.69 96 LYS A O 1
ATOM 756 N N . ASP A 1 97 ? -10.011 3.479 11.559 1.00 93.31 97 ASP A N 1
ATOM 757 C CA . ASP A 1 97 ? -11.269 3.112 10.920 1.00 93.31 97 ASP A CA 1
ATOM 758 C C . ASP A 1 97 ? -11.711 4.177 9.902 1.00 93.31 97 ASP A C 1
ATOM 760 O O . ASP A 1 97 ? -11.632 5.381 10.168 1.00 93.31 97 ASP A O 1
ATOM 764 N N . GLY A 1 98 ? -12.103 3.720 8.715 1.00 93.00 98 GLY A N 1
ATOM 765 C CA . GLY A 1 98 ? -12.502 4.561 7.590 1.00 93.00 98 GLY A CA 1
ATOM 766 C C . GLY A 1 98 ? -11.352 5.215 6.819 1.00 93.00 98 GLY A C 1
ATOM 767 O O . GLY A 1 98 ? -11.615 5.956 5.874 1.00 93.00 98 GLY A O 1
ATOM 768 N N . TYR A 1 99 ? -10.086 4.986 7.185 1.00 94.75 99 TYR A N 1
ATOM 769 C CA . TYR A 1 99 ? -8.950 5.517 6.424 1.00 94.75 99 TYR A CA 1
ATOM 770 C C . TYR A 1 99 ? -8.623 4.600 5.249 1.00 94.75 99 TYR A C 1
ATOM 772 O O . TYR A 1 99 ? -8.684 3.376 5.368 1.00 94.75 99 TYR A O 1
ATOM 780 N N . THR A 1 100 ? -8.213 5.190 4.131 1.00 94.19 100 THR A N 1
ATOM 781 C CA . THR A 1 100 ? -7.864 4.449 2.916 1.00 94.19 100 THR A CA 1
ATOM 782 C C . THR A 1 100 ? -6.358 4.408 2.739 1.00 94.19 100 THR A C 1
ATOM 784 O O . THR A 1 100 ? -5.702 5.443 2.778 1.00 94.19 100 THR A O 1
ATOM 787 N N . ILE A 1 101 ? -5.800 3.220 2.534 1.00 92.50 101 ILE A N 1
ATOM 788 C CA . ILE A 1 101 ? -4.409 3.040 2.128 1.00 92.50 101 ILE A CA 1
ATOM 789 C C . ILE A 1 101 ? -4.345 2.830 0.619 1.00 92.50 101 ILE A C 1
ATOM 791 O O . ILE A 1 101 ? -5.149 2.091 0.056 1.00 92.50 101 ILE A O 1
ATOM 795 N N . GLN A 1 102 ? -3.395 3.479 -0.043 1.00 91.38 102 GLN A N 1
ATOM 796 C CA . GLN A 1 102 ? -3.156 3.284 -1.468 1.00 91.38 102 GLN A CA 1
ATOM 797 C C . GLN A 1 102 ? -1.676 3.401 -1.800 1.00 91.38 102 GLN A C 1
ATOM 799 O O . GLN A 1 102 ? -0.920 4.105 -1.126 1.00 91.38 102 GLN A O 1
ATOM 804 N N . VAL A 1 103 ? -1.273 2.726 -2.867 1.00 88.75 103 VAL A N 1
ATOM 805 C CA . VAL A 1 103 ? 0.057 2.862 -3.451 1.00 88.75 103 VAL A CA 1
ATOM 806 C C . VAL A 1 103 ? -0.063 3.742 -4.683 1.00 88.75 103 VAL A C 1
ATOM 808 O O . VAL A 1 103 ? -0.904 3.498 -5.539 1.00 88.75 103 VAL A O 1
ATOM 811 N N . VAL A 1 104 ? 0.782 4.760 -4.786 1.00 86.62 104 VAL A N 1
ATOM 812 C CA . VAL A 1 104 ? 0.778 5.703 -5.905 1.00 86.62 104 VAL A CA 1
ATOM 813 C C . VAL A 1 104 ? 2.167 5.828 -6.508 1.00 86.62 104 VAL A C 1
ATOM 815 O O . VAL A 1 104 ? 3.184 5.739 -5.811 1.00 86.62 104 VAL A O 1
ATOM 818 N N . LYS A 1 105 ? 2.209 6.085 -7.815 1.00 80.38 105 LYS A N 1
ATOM 819 C CA . LYS A 1 105 ? 3.431 6.524 -8.484 1.00 80.38 105 LYS A CA 1
ATOM 820 C C . LYS A 1 105 ? 3.678 7.990 -8.129 1.00 80.38 105 LYS A C 1
ATOM 822 O O . LYS A 1 105 ? 2.787 8.825 -8.244 1.00 80.38 105 LYS A O 1
ATOM 827 N N . GLN A 1 106 ? 4.884 8.311 -7.686 1.00 68.31 106 GLN A N 1
ATOM 828 C CA . GLN A 1 106 ? 5.335 9.681 -7.531 1.00 68.31 106 GLN A CA 1
ATOM 829 C C . GLN A 1 106 ? 5.649 10.251 -8.916 1.00 68.31 106 GLN A C 1
ATOM 831 O O . GLN A 1 106 ? 6.588 9.808 -9.574 1.00 68.31 106 GLN A O 1
ATOM 836 N N . GLU A 1 107 ? 4.900 11.266 -9.338 1.00 54.16 107 GLU A N 1
ATOM 837 C CA . GLU A 1 107 ? 5.304 12.106 -10.462 1.00 54.16 107 GLU A CA 1
ATOM 838 C C . GLU A 1 107 ? 6.509 12.948 -10.030 1.00 54.16 107 GLU A C 1
ATOM 840 O O . GLU A 1 107 ? 6.426 13.771 -9.116 1.00 54.16 107 GLU A O 1
ATOM 845 N N . MET A 1 108 ? 7.663 12.702 -10.645 1.00 44.56 108 MET A N 1
ATOM 846 C CA . MET A 1 108 ? 8.833 13.562 -10.515 1.00 44.56 108 MET A CA 1
ATOM 847 C C . MET A 1 108 ? 9.039 14.339 -11.806 1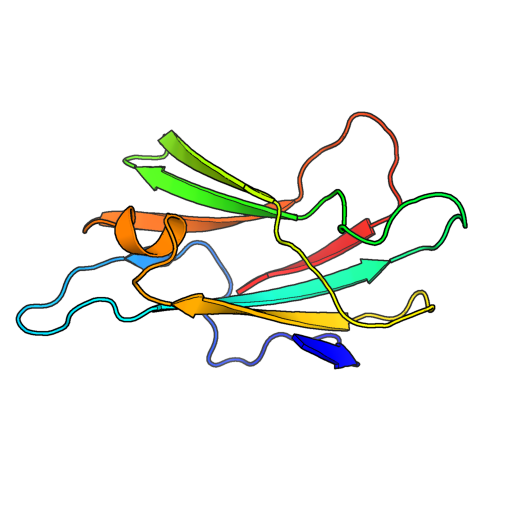.00 44.56 108 MET A C 1
ATOM 849 O O . MET A 1 108 ? 8.964 13.784 -12.897 1.00 44.56 108 MET A O 1
ATOM 853 N N . ALA A 1 109 ? 9.319 15.637 -11.667 1.00 39.50 109 ALA A N 1
ATOM 854 C CA . ALA A 1 109 ? 9.560 16.563 -12.776 1.00 39.50 109 ALA A CA 1
ATOM 855 C C . ALA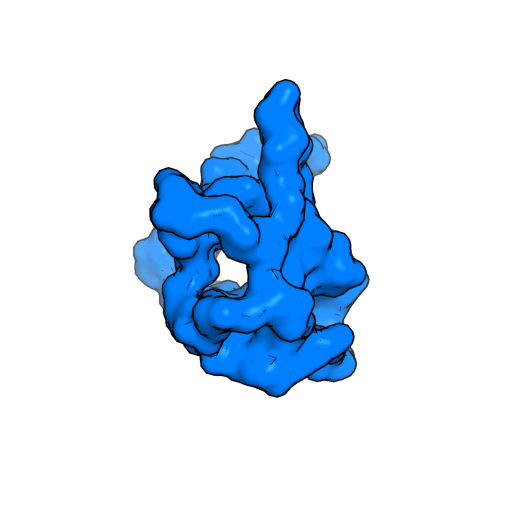 A 1 109 ? 10.845 16.252 -13.574 1.00 39.50 109 ALA A C 1
ATOM 857 O O . ALA A 1 109 ? 11.146 16.915 -14.564 1.00 39.50 109 ALA A O 1
ATOM 858 N N . ILE A 1 110 ? 11.602 15.240 -13.151 1.00 42.66 110 ILE A N 1
ATOM 859 C CA . ILE A 1 110 ? 12.789 14.733 -13.825 1.00 42.66 110 ILE A CA 1
ATOM 860 C C . ILE A 1 110 ? 12.390 13.368 -14.377 1.00 42.66 110 ILE A C 1
ATOM 862 O O . ILE A 1 110 ? 12.006 12.494 -13.601 1.00 42.66 110 ILE A O 1
ATOM 866 N N . LYS A 1 111 ? 12.428 13.210 -15.708 1.00 40.69 111 LYS A N 1
ATOM 867 C CA . LYS A 1 111 ? 12.174 11.935 -16.395 1.00 40.69 111 LYS A CA 1
ATOM 868 C C . LYS A 1 111 ? 13.021 10.846 -15.740 1.00 40.69 111 LYS A C 1
ATOM 870 O O . LYS A 1 111 ? 14.227 10.796 -15.954 1.00 40.69 111 LYS A O 1
ATOM 875 N N . GLN A 1 112 ? 12.382 10.013 -14.934 1.00 48.88 112 GLN A N 1
ATOM 876 C CA . GLN A 1 112 ? 13.005 8.864 -14.306 1.00 48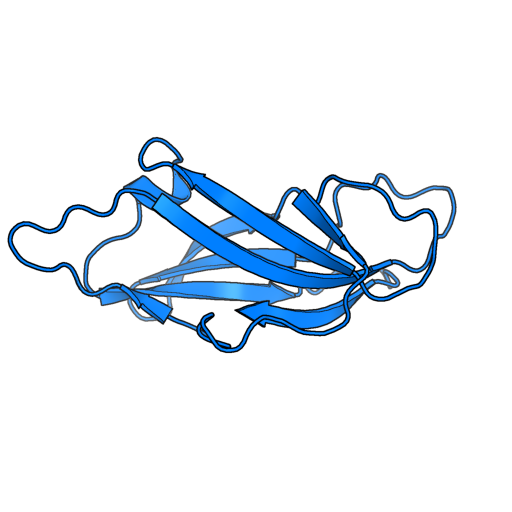.88 112 GLN A CA 1
ATOM 877 C C . GLN A 1 112 ? 12.301 7.617 -14.803 1.00 48.88 112 GLN A C 1
ATOM 879 O O . GLN A 1 112 ? 11.072 7.525 -14.807 1.00 48.88 112 GLN A O 1
ATOM 884 N N . ASP A 1 113 ? 13.120 6.683 -15.251 1.00 51.22 113 ASP A N 1
ATOM 885 C CA . ASP A 1 113 ? 12.751 5.586 -16.130 1.00 51.22 113 ASP A CA 1
ATOM 886 C C . ASP A 1 113 ? 12.252 4.378 -15.310 1.00 51.22 113 ASP A C 1
ATOM 888 O O . ASP A 1 113 ? 12.750 3.258 -15.395 1.00 51.22 113 ASP A O 1
ATOM 892 N N . SER A 1 114 ? 11.292 4.635 -14.414 1.00 53.09 114 SER A N 1
ATOM 893 C CA . SER A 1 114 ? 10.606 3.603 -13.633 1.00 53.09 114 SER A CA 1
ATOM 894 C C . SER A 1 114 ? 9.119 3.572 -13.981 1.00 53.09 114 SER A C 1
ATOM 896 O O . SER A 1 114 ? 8.401 4.580 -13.928 1.00 53.09 114 SER A O 1
ATOM 898 N N . GLU A 1 115 ? 8.641 2.393 -14.369 1.00 66.12 115 GLU A N 1
ATOM 899 C CA . GLU A 1 115 ? 7.250 2.148 -14.739 1.00 66.12 115 GLU A CA 1
ATOM 900 C C . GLU A 1 115 ? 6.569 1.331 -13.631 1.00 66.12 115 GLU A C 1
ATOM 902 O O . GLU A 1 115 ? 6.931 0.181 -13.374 1.00 66.12 115 GLU A O 1
ATOM 907 N N . LEU A 1 116 ? 5.592 1.938 -12.942 1.00 63.53 116 LEU A N 1
ATOM 908 C CA . LEU A 1 116 ? 4.703 1.216 -12.031 1.00 63.53 116 LEU A CA 1
ATOM 909 C C . LEU A 1 116 ? 3.644 0.523 -12.884 1.00 63.53 116 LEU A C 1
ATOM 911 O O . LEU A 1 116 ? 2.786 1.197 -13.453 1.00 63.53 116 LEU A O 1
ATOM 915 N N . LYS A 1 117 ? 3.705 -0.806 -12.965 1.00 72.00 117 LYS A N 1
ATOM 916 C CA . LYS A 1 117 ? 2.762 -1.578 -13.780 1.00 72.00 117 LYS A CA 1
ATOM 917 C C . LYS A 1 117 ? 1.522 -1.980 -12.996 1.00 72.00 117 LYS A C 1
ATOM 919 O O . LYS A 1 117 ? 0.422 -1.926 -13.531 1.00 72.00 117 LYS A O 1
ATOM 924 N N . MET A 1 118 ? 1.692 -2.382 -11.734 1.00 68.44 118 MET A N 1
ATOM 925 C CA . MET A 1 118 ? 0.598 -2.831 -10.866 1.00 68.44 118 MET A CA 1
ATOM 926 C C . MET A 1 118 ? 0.907 -2.582 -9.387 1.00 68.44 118 MET A C 1
ATOM 928 O O . MET A 1 118 ? 2.068 -2.624 -8.969 1.00 68.44 118 MET A O 1
ATOM 932 N N . HIS A 1 119 ? -0.147 -2.389 -8.592 1.00 76.81 119 HIS A N 1
ATOM 933 C CA . HIS A 1 119 ? -0.091 -2.286 -7.132 1.00 76.81 119 HIS A CA 1
ATOM 934 C C . HIS A 1 119 ? -1.238 -3.070 -6.469 1.00 76.81 119 HIS A C 1
ATOM 936 O O . HIS A 1 119 ? -2.309 -3.220 -7.067 1.00 76.81 119 HIS A O 1
ATOM 942 N N . GLY A 1 120 ? -1.033 -3.539 -5.238 1.00 48.75 120 GLY A N 1
ATOM 943 C CA . GLY A 1 120 ? -2.054 -4.205 -4.431 1.00 48.75 120 GLY A CA 1
ATOM 944 C C . GLY A 1 120 ? -1.638 -4.456 -2.991 1.00 48.75 120 GLY A C 1
ATOM 945 O O . GLY A 1 120 ? -0.443 -4.267 -2.656 1.00 48.75 120 GLY A O 1
#

Sequence (120 aa):
LSLPGNRIPEWFSQGPVTYSAQPNRELRGVILAVVVALHHDEQLVPDVVGVKVQILKLDLAIVNQTLHLSGVPRTSNDQLHICRYSHHHPMVSMLKDGYTIQVVKQEMAIKQDSELKMHG

pLDDT: mean 78.1, std 15.6, range [39.5, 94.75]

Foldseek 3Di:
DKDQDDDDPPPDDFWKDADADDVPDAQFKDKKKFKKFADDDPPDDPLPPWKWKFKDDVNRTPDTGRDRQDDDDPDRGIMMGMDMGGCPHPVNVPRDHGIIMGMGTDDDPDDGPM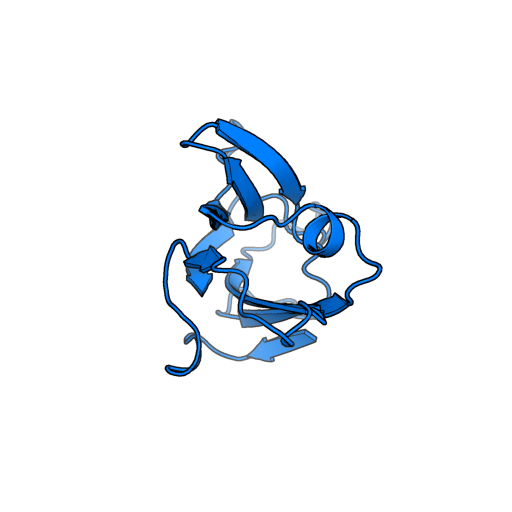DGPTID

Radius of gyration: 14.93 Å; chains: 1; bounding box: 39×29×36 Å